Protein AF-A0A966PY04-F1 (afdb_monomer_lite)

Structure (mmCIF, N/CA/C/O backbone):
data_AF-A0A966PY04-F1
#
_entry.id   AF-A0A966PY04-F1
#
loop_
_atom_site.group_PDB
_atom_site.id
_atom_site.type_symbol
_atom_site.label_atom_id
_atom_site.label_alt_id
_atom_site.label_comp_id
_atom_site.label_asym_id
_atom_site.label_entity_id
_atom_site.label_seq_id
_atom_site.pdbx_PDB_ins_code
_atom_site.Cartn_x
_atom_site.Cartn_y
_atom_site.Cartn_z
_atom_site.occupancy
_atom_site.B_iso_or_equiv
_atom_site.auth_seq_id
_atom_site.auth_comp_id
_atom_site.auth_asym_id
_atom_site.auth_atom_id
_atom_site.pdbx_PDB_model_num
ATOM 1 N N . MET A 1 1 ? 11.948 17.236 -15.876 1.00 39.44 1 MET A N 1
ATOM 2 C CA . MET A 1 1 ? 11.134 17.222 -17.111 1.00 39.44 1 MET A CA 1
ATOM 3 C C . MET A 1 1 ? 10.947 15.767 -17.510 1.00 39.44 1 MET A C 1
ATOM 5 O O . MET A 1 1 ? 11.938 15.123 -17.824 1.00 39.44 1 MET A O 1
ATOM 9 N N . ASN A 1 2 ? 9.728 15.233 -17.388 1.00 50.47 2 ASN A N 1
ATOM 10 C CA . ASN A 1 2 ? 9.417 13.844 -17.742 1.00 50.47 2 ASN A CA 1
ATOM 11 C C . ASN A 1 2 ? 9.212 13.750 -19.253 1.00 50.47 2 ASN A C 1
ATOM 13 O O . ASN A 1 2 ? 8.195 14.208 -19.760 1.00 50.47 2 ASN A O 1
ATOM 17 N N . GLU A 1 3 ? 10.182 13.177 -19.963 1.00 50.03 3 GLU A N 1
ATOM 18 C CA . GLU A 1 3 ? 10.084 12.965 -21.415 1.00 50.03 3 GLU A CA 1
ATOM 19 C C . GLU A 1 3 ? 9.018 11.898 -21.759 1.00 50.03 3 GLU A C 1
ATOM 21 O O . GLU A 1 3 ? 8.447 11.926 -22.845 1.00 50.03 3 GLU A O 1
ATOM 26 N N . HIS A 1 4 ? 8.658 11.025 -20.803 1.00 55.06 4 HIS A N 1
ATOM 27 C CA . HIS A 1 4 ? 7.553 10.065 -20.907 1.00 55.06 4 HIS A CA 1
ATOM 28 C C . HIS A 1 4 ? 6.782 9.972 -19.581 1.00 55.06 4 HIS A C 1
ATOM 30 O O . HIS A 1 4 ? 7.388 9.849 -18.518 1.00 55.06 4 HIS A O 1
ATOM 36 N N . SER A 1 5 ? 5.448 10.025 -19.639 1.00 62.78 5 SER A N 1
ATOM 37 C CA . SER A 1 5 ? 4.548 9.992 -18.470 1.00 62.78 5 SER A CA 1
ATOM 38 C C . SER A 1 5 ? 4.598 8.667 -17.702 1.00 62.78 5 SER A C 1
ATOM 40 O O . SER A 1 5 ? 4.280 8.642 -16.519 1.00 62.78 5 SER A O 1
ATOM 42 N N . ASN A 1 6 ? 5.003 7.582 -18.372 1.00 82.50 6 ASN A N 1
ATOM 43 C CA . ASN A 1 6 ? 5.191 6.262 -17.783 1.00 82.50 6 ASN A CA 1
ATOM 44 C C . ASN A 1 6 ? 6.517 5.654 -18.291 1.00 82.50 6 ASN A C 1
ATOM 46 O O . ASN A 1 6 ? 6.585 5.187 -19.434 1.00 82.50 6 ASN A O 1
ATOM 50 N N . PRO A 1 7 ? 7.600 5.697 -17.492 1.00 87.38 7 PRO A N 1
ATOM 51 C CA . PRO A 1 7 ? 8.911 5.228 -17.927 1.00 87.38 7 PRO A CA 1
ATOM 52 C C . PRO A 1 7 ? 8.953 3.708 -18.141 1.00 87.38 7 PRO A C 1
ATOM 54 O O . PRO A 1 7 ? 9.731 3.247 -18.971 1.00 87.38 7 PRO A O 1
ATOM 57 N N . LEU A 1 8 ? 8.106 2.932 -17.457 1.00 89.69 8 LEU A N 1
ATOM 58 C CA . LEU A 1 8 ? 8.022 1.479 -17.641 1.00 89.69 8 LEU A CA 1
ATOM 59 C C . LEU A 1 8 ? 7.400 1.122 -18.997 1.00 89.69 8 LEU A C 1
ATOM 61 O O . LEU A 1 8 ? 7.977 0.321 -19.733 1.00 89.69 8 LEU A O 1
ATOM 65 N N . ASP A 1 9 ? 6.300 1.781 -19.375 1.00 90.00 9 ASP A N 1
ATOM 66 C CA . ASP A 1 9 ? 5.668 1.595 -20.693 1.00 90.00 9 ASP A CA 1
ATOM 67 C C . ASP A 1 9 ? 6.622 1.948 -21.834 1.00 90.00 9 ASP A C 1
ATOM 69 O O . ASP A 1 9 ? 6.638 1.297 -22.879 1.00 90.00 9 ASP A O 1
ATOM 73 N N . TYR A 1 10 ? 7.442 2.981 -21.640 1.00 88.69 10 TYR A N 1
ATOM 74 C CA . TYR A 1 10 ? 8.450 3.361 -22.620 1.00 88.69 10 TYR A CA 1
ATOM 75 C C . TYR A 1 10 ? 9.501 2.261 -22.819 1.00 88.69 10 TYR A C 1
ATOM 77 O O . TYR A 1 10 ? 9.818 1.924 -23.959 1.00 88.69 10 TYR A O 1
ATOM 85 N N . ILE A 1 11 ? 10.005 1.662 -21.734 1.00 91.31 11 ILE A N 1
ATOM 86 C CA . ILE A 1 11 ? 10.962 0.550 -21.823 1.00 91.31 11 ILE A CA 1
ATOM 87 C C . ILE A 1 11 ? 10.344 -0.655 -22.541 1.00 91.31 11 ILE A C 1
ATOM 89 O O . ILE A 1 11 ? 11.009 -1.240 -23.396 1.00 91.31 11 ILE A O 1
ATOM 93 N N . LEU A 1 12 ? 9.079 -0.982 -22.258 1.00 90.44 12 LEU A N 1
ATOM 94 C CA . LEU A 1 12 ? 8.367 -2.066 -22.942 1.00 90.44 12 LEU A CA 1
ATOM 95 C C . LEU A 1 12 ? 8.274 -1.818 -24.450 1.00 90.44 12 LEU A C 1
ATOM 97 O O . LEU A 1 12 ? 8.663 -2.681 -25.234 1.00 90.44 12 LEU A O 1
ATOM 101 N N . ARG A 1 13 ? 7.874 -0.610 -24.861 1.00 90.38 13 ARG A N 1
ATOM 102 C CA . ARG A 1 13 ? 7.836 -0.229 -26.282 1.00 90.38 13 ARG A CA 1
ATOM 103 C C . ARG A 1 13 ? 9.205 -0.326 -26.944 1.00 90.38 13 ARG A C 1
ATOM 105 O O . ARG A 1 13 ? 9.302 -0.795 -28.074 1.00 90.38 13 ARG A O 1
ATOM 112 N N . CYS A 1 14 ? 10.269 0.098 -26.258 1.00 90.50 14 CYS A N 1
ATOM 113 C CA . CYS A 1 14 ? 11.627 -0.050 -26.774 1.00 90.50 14 CYS A CA 1
ATOM 114 C C . CYS A 1 14 ? 11.977 -1.526 -27.013 1.00 90.50 14 CYS A C 1
ATOM 116 O O . CYS A 1 14 ? 12.505 -1.854 -28.073 1.00 90.50 14 CYS A O 1
ATOM 118 N N . SER A 1 15 ? 11.632 -2.420 -26.082 1.00 89.56 15 SER A N 1
ATOM 119 C CA . SER A 1 15 ? 11.833 -3.865 -26.248 1.00 89.56 15 SER A CA 1
ATOM 120 C C . SER A 1 15 ? 11.021 -4.451 -27.407 1.00 89.56 15 SER A C 1
ATOM 122 O O . SER A 1 15 ? 11.577 -5.201 -28.205 1.00 89.56 15 SER A O 1
ATOM 124 N N . GLU A 1 16 ? 9.746 -4.077 -27.546 1.00 92.56 16 GLU A N 1
ATOM 125 C CA . GLU A 1 16 ? 8.869 -4.524 -28.642 1.00 92.56 16 GLU A CA 1
ATOM 126 C C . GLU A 1 16 ? 9.376 -4.082 -30.021 1.00 92.56 16 GLU A C 1
AT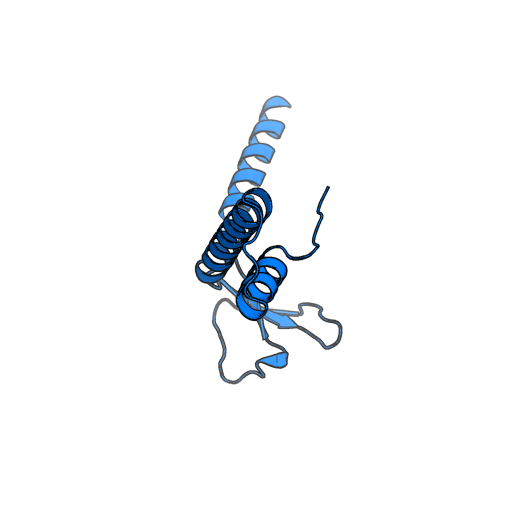OM 128 O O . GLU A 1 16 ? 9.268 -4.818 -30.998 1.00 92.56 16 GLU A O 1
ATOM 133 N N . GLN A 1 17 ? 9.950 -2.880 -30.100 1.00 93.31 17 GLN A N 1
ATOM 134 C CA . GLN A 1 17 ? 10.435 -2.283 -31.345 1.00 93.31 17 GLN A CA 1
ATOM 135 C C . GLN A 1 17 ? 11.907 -2.610 -31.646 1.00 93.31 17 GLN A C 1
ATOM 137 O O . GLN A 1 17 ? 12.436 -2.155 -32.659 1.00 93.31 17 GLN A O 1
ATOM 142 N N . GLY A 1 18 ? 12.593 -3.365 -30.777 1.00 92.56 18 GLY A N 1
ATOM 143 C CA . GLY A 1 18 ? 14.027 -3.648 -30.912 1.00 92.56 18 GLY A CA 1
ATOM 144 C C . GLY A 1 18 ? 14.923 -2.411 -3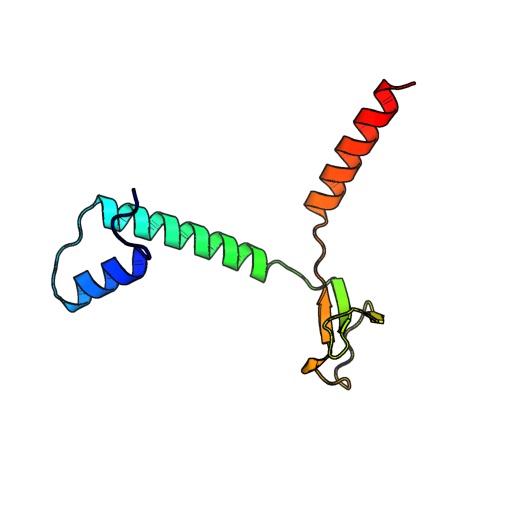0.753 1.00 92.56 18 GLY A C 1
ATOM 145 O O . GLY A 1 18 ? 16.049 -2.388 -31.248 1.00 92.56 18 GLY A O 1
ATOM 146 N N . ILE A 1 19 ? 14.430 -1.369 -30.081 1.00 92.38 19 ILE A N 1
ATOM 147 C CA . ILE A 1 19 ? 15.143 -0.115 -29.829 1.00 92.38 19 ILE A CA 1
ATOM 148 C C . ILE A 1 19 ? 15.909 -0.228 -28.511 1.00 92.38 19 ILE A C 1
ATOM 150 O O . ILE A 1 19 ? 15.363 -0.651 -27.493 1.00 92.38 19 ILE A O 1
ATOM 154 N N . VAL A 1 20 ? 17.165 0.223 -28.496 1.00 93.06 20 VAL A N 1
ATOM 155 C CA . VAL A 1 20 ? 17.935 0.347 -27.252 1.00 93.06 20 VAL A CA 1
ATOM 156 C C . VAL A 1 20 ? 17.521 1.639 -26.530 1.00 93.06 20 VAL A C 1
ATOM 158 O O . VAL A 1 20 ? 17.750 2.727 -27.066 1.00 93.06 20 VAL A O 1
ATOM 161 N N . PRO A 1 21 ? 16.915 1.565 -25.330 1.00 89.50 21 PRO A N 1
ATOM 162 C CA . PRO A 1 21 ? 16.508 2.754 -24.591 1.00 89.50 21 PRO A CA 1
ATOM 163 C C . PRO A 1 21 ? 17.723 3.533 -24.072 1.00 89.50 21 PRO A C 1
ATOM 165 O O . PRO A 1 21 ? 18.762 2.963 -23.731 1.00 89.50 21 PRO A O 1
ATOM 168 N N . LYS A 1 22 ? 17.578 4.858 -23.950 1.00 91.38 22 LYS A N 1
ATOM 169 C CA . LYS A 1 22 ? 18.594 5.712 -23.317 1.00 91.38 22 LYS A CA 1
ATOM 170 C C . LYS A 1 22 ? 18.790 5.307 -21.851 1.00 91.38 22 LYS A C 1
ATOM 172 O O . LYS A 1 22 ? 17.822 5.008 -21.152 1.00 91.38 22 LYS A O 1
ATOM 177 N N . LEU A 1 23 ? 20.025 5.414 -21.354 1.00 90.06 23 LEU A N 1
ATOM 178 C CA . LEU A 1 23 ? 20.366 5.102 -19.958 1.00 90.06 23 LEU A CA 1
ATOM 179 C C . LEU A 1 23 ? 19.491 5.861 -18.945 1.00 90.06 23 LEU A C 1
ATOM 181 O O . LEU A 1 23 ? 19.047 5.277 -17.961 1.00 90.06 23 LEU A O 1
ATOM 185 N N . PHE A 1 24 ? 19.204 7.137 -19.209 1.00 89.06 24 PHE A N 1
ATOM 186 C CA . PHE A 1 24 ? 18.338 7.958 -18.360 1.00 89.06 24 PHE A CA 1
ATOM 187 C C . PHE A 1 24 ? 16.923 7.369 -18.223 1.00 89.06 24 PHE A C 1
ATOM 189 O O . PHE A 1 24 ? 16.399 7.263 -17.118 1.00 89.06 24 PHE A O 1
ATOM 196 N N . SER A 1 25 ? 16.327 6.903 -19.326 1.00 89.12 25 SER A N 1
ATOM 197 C CA . SER A 1 25 ? 15.004 6.267 -19.310 1.00 89.12 25 SER A CA 1
ATOM 198 C C . SER A 1 25 ? 15.008 4.960 -18.513 1.00 89.12 25 SER A C 1
ATOM 200 O O . SER A 1 25 ? 14.058 4.682 -17.786 1.00 89.12 25 SER A O 1
ATOM 202 N N . VAL A 1 26 ? 16.095 4.185 -18.602 1.00 90.56 26 VAL A N 1
ATOM 203 C CA . VAL A 1 26 ? 16.273 2.947 -17.825 1.00 90.56 26 VAL A CA 1
ATOM 204 C C . VAL A 1 26 ? 16.378 3.243 -16.327 1.00 90.56 26 VAL A C 1
ATOM 206 O O . VAL A 1 26 ? 15.776 2.540 -15.518 1.00 90.56 26 VAL A O 1
ATOM 209 N N . GLN A 1 27 ? 17.114 4.287 -15.944 1.00 91.69 27 GLN A N 1
ATOM 210 C CA . GLN A 1 27 ? 17.236 4.702 -14.545 1.00 91.69 27 GLN A CA 1
ATOM 211 C C . GLN A 1 27 ? 15.887 5.161 -13.980 1.00 91.69 27 GLN A C 1
ATOM 213 O O . GLN A 1 27 ? 15.478 4.665 -12.934 1.00 91.69 27 GLN A O 1
ATOM 218 N N . ASN A 1 28 ? 15.138 5.983 -14.721 1.00 90.88 28 ASN A N 1
ATOM 219 C CA . ASN A 1 28 ? 13.795 6.403 -14.308 1.00 90.88 28 ASN A CA 1
ATOM 220 C C . ASN A 1 28 ? 12.840 5.213 -14.136 1.00 90.88 28 ASN A C 1
ATOM 222 O O . ASN A 1 28 ? 12.095 5.150 -13.162 1.00 90.88 28 ASN A O 1
ATOM 226 N N . ALA A 1 29 ? 12.872 4.247 -15.057 1.00 91.88 29 ALA A N 1
ATOM 227 C CA . ALA A 1 29 ? 12.062 3.035 -14.963 1.00 91.88 29 ALA A CA 1
ATOM 228 C C . ALA A 1 29 ? 12.433 2.184 -13.736 1.00 91.88 29 ALA A C 1
ATOM 230 O O . ALA A 1 29 ? 11.557 1.643 -13.062 1.00 91.88 29 ALA A O 1
ATOM 231 N N . LYS A 1 30 ? 13.728 2.086 -13.413 1.00 93.62 30 LYS A N 1
ATOM 232 C CA . LYS A 1 30 ? 14.214 1.388 -12.217 1.00 93.62 30 LYS A CA 1
ATOM 233 C C . LYS A 1 30 ? 13.729 2.058 -10.929 1.00 93.62 30 LYS A C 1
ATOM 235 O O . LYS A 1 30 ? 13.311 1.352 -10.011 1.00 93.62 30 LYS A O 1
ATOM 240 N N . ASP A 1 31 ? 13.799 3.382 -10.858 1.00 93.06 31 ASP A N 1
ATOM 241 C CA . ASP A 1 31 ? 13.371 4.135 -9.678 1.00 93.06 31 ASP A CA 1
ATOM 242 C C . ASP A 1 31 ? 11.854 4.038 -9.481 1.00 93.06 31 ASP A C 1
ATOM 244 O O . ASP A 1 31 ? 11.396 3.777 -8.368 1.00 93.06 31 ASP A O 1
ATOM 248 N N . GLU A 1 32 ? 11.080 4.118 -10.565 1.00 91.75 32 GLU A N 1
ATOM 249 C CA . GLU A 1 32 ? 9.630 3.912 -10.521 1.00 91.75 32 GLU A CA 1
ATOM 250 C C . GLU A 1 32 ? 9.268 2.484 -10.085 1.00 91.75 32 GLU A C 1
ATOM 252 O O . GLU A 1 32 ? 8.418 2.290 -9.216 1.00 91.75 32 GLU A O 1
ATOM 257 N N . LEU A 1 33 ? 9.967 1.467 -10.601 1.00 92.75 33 LEU A N 1
ATOM 258 C CA . LEU A 1 33 ? 9.777 0.081 -10.165 1.00 92.75 33 LEU A CA 1
ATOM 259 C C . LEU A 1 33 ? 10.077 -0.096 -8.671 1.00 92.75 33 LEU A C 1
ATOM 261 O O . LEU A 1 33 ? 9.378 -0.839 -7.981 1.00 92.75 33 LEU A O 1
ATOM 265 N N . LYS A 1 34 ? 11.123 0.562 -8.163 1.00 93.75 34 LYS A N 1
ATOM 266 C CA . LYS A 1 34 ? 11.453 0.540 -6.736 1.00 93.75 34 LYS A CA 1
ATOM 267 C C . LYS A 1 34 ? 10.339 1.190 -5.911 1.00 93.75 34 LYS A C 1
ATOM 269 O O . LYS A 1 34 ? 9.888 0.569 -4.952 1.00 93.75 34 LYS A O 1
ATOM 274 N N . ARG A 1 35 ? 9.856 2.366 -6.322 1.00 93.06 35 ARG A N 1
ATOM 275 C CA . ARG A 1 35 ? 8.745 3.080 -5.673 1.00 93.06 35 ARG A CA 1
ATOM 276 C C . ARG A 1 35 ? 7.488 2.211 -5.590 1.00 93.06 35 ARG A C 1
ATOM 278 O O . ARG A 1 35 ? 6.932 2.046 -4.511 1.00 93.06 35 ARG A O 1
ATOM 285 N N . LEU A 1 36 ? 7.088 1.592 -6.703 1.00 90.12 36 LEU A N 1
ATOM 286 C CA . LEU A 1 36 ? 5.921 0.704 -6.760 1.00 90.12 36 LEU A CA 1
ATOM 287 C C . LEU A 1 36 ? 6.083 -0.538 -5.873 1.00 90.12 36 LEU A C 1
ATOM 289 O O . LEU A 1 36 ? 5.126 -0.983 -5.245 1.00 90.12 36 LEU A O 1
ATOM 293 N N . ARG A 1 37 ? 7.292 -1.105 -5.785 1.00 89.38 37 ARG A N 1
ATOM 294 C CA . ARG A 1 37 ? 7.574 -2.229 -4.876 1.00 89.38 37 ARG A CA 1
ATOM 295 C C . ARG A 1 37 ? 7.469 -1.823 -3.412 1.00 89.38 37 ARG A C 1
ATOM 297 O O . ARG A 1 37 ? 6.939 -2.595 -2.621 1.00 89.38 37 ARG A O 1
ATOM 304 N N . GLU A 1 38 ? 7.972 -0.647 -3.053 1.00 89.44 38 GLU A N 1
ATOM 305 C CA . GLU A 1 38 ? 7.856 -0.104 -1.697 1.00 89.44 38 GLU A CA 1
ATOM 306 C C . GLU A 1 38 ? 6.391 0.173 -1.337 1.00 89.44 38 GLU A C 1
ATOM 308 O O . GLU A 1 38 ? 5.955 -0.166 -0.239 1.00 89.44 38 GLU A O 1
ATOM 313 N N . GLU A 1 39 ? 5.612 0.695 -2.284 1.00 87.25 39 GLU A N 1
ATOM 314 C CA . GLU A 1 39 ? 4.176 0.940 -2.146 1.00 87.25 39 GLU A CA 1
ATOM 315 C C . GLU A 1 39 ? 3.380 -0.367 -1.979 1.00 87.25 39 GLU A C 1
ATOM 317 O O . GLU A 1 39 ? 2.618 -0.515 -1.025 1.00 87.25 39 GLU A O 1
ATOM 322 N N . LEU A 1 40 ? 3.623 -1.378 -2.820 1.00 83.94 40 LEU A N 1
ATOM 323 C CA . LEU A 1 40 ? 3.027 -2.709 -2.652 1.00 83.94 40 LEU A CA 1
ATOM 324 C C . LEU A 1 40 ? 3.438 -3.361 -1.332 1.00 83.94 40 LEU A C 1
ATOM 326 O O . LEU A 1 40 ? 2.615 -3.983 -0.669 1.00 83.94 40 LEU A O 1
ATOM 330 N N . HIS A 1 41 ? 4.704 -3.228 -0.935 1.00 80.81 41 HIS A N 1
ATOM 331 C CA . HIS A 1 41 ? 5.174 -3.737 0.347 1.00 80.81 41 HIS A CA 1
ATOM 332 C C . HIS A 1 41 ? 4.467 -3.037 1.512 1.00 80.81 41 HIS A C 1
ATOM 334 O O . HIS A 1 41 ? 4.098 -3.696 2.480 1.00 80.81 41 HIS A O 1
ATOM 340 N N . TYR A 1 42 ? 4.239 -1.727 1.424 1.00 81.56 42 TYR A N 1
ATOM 341 C CA . TYR A 1 42 ? 3.445 -0.996 2.404 1.00 81.56 42 TYR A CA 1
ATOM 342 C C . TYR A 1 42 ? 2.025 -1.567 2.490 1.00 81.56 42 TYR A C 1
ATOM 344 O O . TYR A 1 42 ? 1.625 -1.999 3.569 1.00 81.56 42 TYR A O 1
ATOM 352 N N . TYR A 1 43 ? 1.312 -1.669 1.362 1.00 78.19 43 TYR A N 1
ATOM 353 C CA . TYR A 1 43 ? -0.060 -2.186 1.321 1.00 78.19 43 TYR A CA 1
ATOM 354 C C . TYR A 1 43 ? -0.173 -3.647 1.781 1.00 78.19 43 TYR A C 1
ATOM 356 O O . TYR A 1 43 ? -1.077 -3.972 2.544 1.00 78.19 43 TYR A O 1
ATOM 364 N N . ASN A 1 44 ? 0.767 -4.518 1.404 1.00 75.50 44 ASN A N 1
ATOM 365 C CA . ASN A 1 44 ? 0.780 -5.923 1.830 1.00 75.50 44 ASN A CA 1
ATOM 366 C C . ASN A 1 44 ? 1.027 -6.096 3.333 1.00 75.50 44 ASN A C 1
ATOM 368 O O . ASN A 1 44 ? 0.610 -7.094 3.914 1.00 75.50 44 ASN A O 1
ATOM 372 N N . ASN A 1 45 ? 1.705 -5.139 3.968 1.00 74.38 45 ASN A N 1
ATOM 373 C CA . ASN A 1 45 ? 1.919 -5.141 5.413 1.00 74.38 45 ASN A CA 1
ATOM 374 C C . ASN A 1 45 ? 0.799 -4.432 6.187 1.00 74.38 45 ASN A C 1
ATOM 376 O O . ASN A 1 45 ? 0.844 -4.389 7.420 1.00 74.38 45 ASN A O 1
ATOM 380 N N . LEU A 1 46 ? -0.210 -3.880 5.504 1.00 74.56 46 LEU A N 1
ATOM 381 C CA . LEU A 1 46 ? -1.390 -3.353 6.173 1.00 74.56 46 LEU A CA 1
ATOM 382 C C . LEU A 1 46 ? -2.256 -4.516 6.658 1.00 74.56 46 LEU A C 1
ATOM 384 O O . LEU A 1 46 ? -3.038 -5.110 5.921 1.00 74.56 46 LEU A O 1
ATOM 388 N N . GLN A 1 47 ? -2.143 -4.818 7.946 1.00 78.12 47 GLN A N 1
ATOM 389 C CA . GLN A 1 47 ? -3.087 -5.696 8.615 1.00 78.12 47 GLN A CA 1
ATOM 390 C C . GLN A 1 47 ? -4.363 -4.908 8.934 1.00 78.12 47 GLN A C 1
ATOM 392 O O . GLN A 1 47 ? -4.305 -3.865 9.596 1.00 78.12 47 GLN A O 1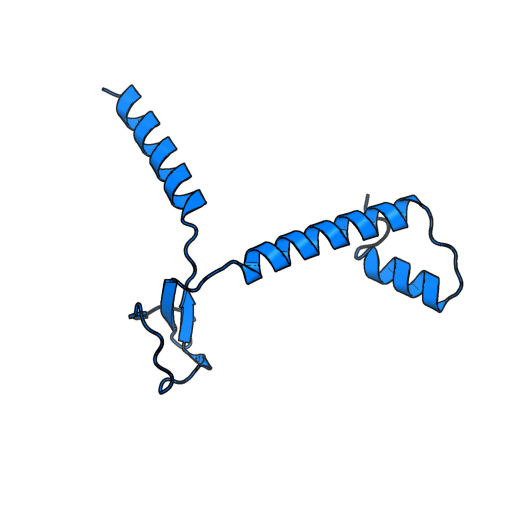
ATOM 397 N N . ALA A 1 48 ? -5.514 -5.401 8.469 1.00 83.19 48 ALA A N 1
ATOM 398 C CA . ALA A 1 48 ? -6.804 -4.853 8.870 1.00 83.19 48 ALA A CA 1
ATOM 399 C C . ALA A 1 48 ? -6.951 -4.985 10.393 1.00 83.19 48 ALA A C 1
ATOM 401 O O . ALA A 1 48 ? -6.771 -6.064 10.960 1.00 83.19 48 ALA A O 1
ATOM 402 N N . VAL A 1 49 ? -7.231 -3.868 11.059 1.00 87.00 49 VAL A N 1
ATOM 403 C CA . VAL A 1 49 ? -7.431 -3.808 12.516 1.00 87.00 49 VAL A CA 1
ATOM 404 C C . VAL A 1 49 ? -8.908 -3.793 12.894 1.00 87.00 49 VAL A C 1
ATOM 406 O O . VAL A 1 49 ? -9.256 -4.053 14.044 1.00 87.00 49 VAL A O 1
ATOM 409 N N . ALA A 1 50 ? -9.763 -3.445 11.937 1.00 89.88 50 ALA A N 1
ATOM 410 C CA . ALA A 1 50 ? -11.204 -3.381 12.078 1.00 89.88 50 ALA A CA 1
ATOM 411 C C . ALA A 1 50 ? -11.861 -3.464 10.693 1.00 89.88 50 ALA A C 1
ATOM 413 O O . ALA A 1 50 ? -11.197 -3.358 9.663 1.00 89.88 50 ALA A O 1
ATOM 414 N N . TRP A 1 51 ? -13.176 -3.613 10.693 1.00 91.69 51 TRP A N 1
ATOM 415 C CA . TRP A 1 51 ? -14.040 -3.629 9.527 1.00 91.69 51 TRP A CA 1
ATOM 416 C C . TRP A 1 51 ? -15.163 -2.631 9.755 1.00 91.69 51 TRP A C 1
ATOM 418 O O . TRP A 1 51 ? -15.733 -2.546 10.847 1.00 91.69 51 TRP A O 1
ATOM 428 N N . GLY A 1 52 ? -15.460 -1.851 8.728 1.00 92.88 52 GLY A N 1
ATOM 429 C CA . GLY A 1 52 ? -16.503 -0.846 8.753 1.00 92.88 52 GLY A CA 1
ATOM 430 C C . GLY A 1 52 ? -17.572 -1.130 7.714 1.00 92.88 52 GLY A C 1
ATOM 431 O O . GLY A 1 52 ? -17.266 -1.696 6.670 1.00 92.88 52 GLY A O 1
ATOM 432 N N . LYS A 1 53 ? -18.816 -0.724 7.973 1.00 93.19 53 LYS A N 1
ATOM 433 C CA . LYS A 1 53 ? -19.855 -0.735 6.934 1.00 93.19 53 LYS A CA 1
ATOM 434 C C . LYS A 1 53 ? -20.081 0.643 6.359 1.00 93.19 53 LYS A C 1
ATOM 436 O O . LYS A 1 53 ? -20.151 1.616 7.115 1.00 93.19 53 LYS A O 1
ATOM 441 N N . ILE A 1 54 ? -20.258 0.692 5.046 1.00 94.56 54 ILE A N 1
ATOM 442 C CA . ILE A 1 54 ? -20.540 1.910 4.295 1.00 94.56 54 ILE A CA 1
ATOM 443 C C . ILE A 1 54 ? -21.944 1.881 3.697 1.00 94.56 54 ILE A C 1
ATOM 445 O O . ILE A 1 54 ? -22.440 0.842 3.265 1.00 94.56 54 ILE A O 1
ATOM 449 N N . ASN A 1 55 ? -22.614 3.030 3.706 1.00 92.06 55 ASN A N 1
ATOM 450 C CA . ASN A 1 55 ? -23.881 3.199 3.000 1.00 92.06 55 ASN A CA 1
ATOM 451 C C . ASN A 1 55 ? -23.640 3.525 1.511 1.00 92.06 55 ASN A C 1
ATOM 453 O O . ASN A 1 55 ? -22.505 3.701 1.072 1.00 92.06 55 ASN A O 1
ATOM 457 N N . SER A 1 56 ? -24.716 3.679 0.734 1.00 92.31 56 SER A N 1
ATOM 458 C CA . SER A 1 56 ? -24.643 4.032 -0.695 1.00 92.31 56 SER A CA 1
ATOM 459 C C . SER A 1 56 ? -23.970 5.381 -0.987 1.00 92.31 56 SER A C 1
ATOM 461 O O . SER A 1 56 ? -23.579 5.635 -2.120 1.00 92.31 56 SER A O 1
ATOM 463 N N . HIS A 1 57 ? -23.842 6.253 0.017 1.00 92.44 57 HIS A N 1
ATOM 464 C CA . HIS A 1 57 ? -23.156 7.543 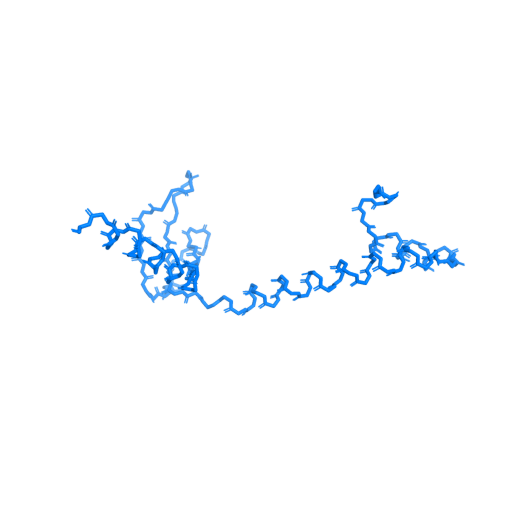-0.080 1.00 92.44 57 HIS A CA 1
ATOM 465 C C . HIS A 1 57 ? -21.679 7.455 0.351 1.00 92.44 57 HIS A C 1
ATOM 467 O O . HIS A 1 57 ? -21.007 8.481 0.431 1.00 92.44 57 HIS A O 1
ATOM 473 N N . GLY A 1 58 ? -21.174 6.257 0.671 1.00 88.94 58 GLY A N 1
ATOM 474 C CA . GLY A 1 58 ? -19.800 6.031 1.127 1.00 88.94 58 GLY A CA 1
ATOM 475 C C . GLY A 1 58 ? -19.540 6.427 2.584 1.00 88.94 58 GLY A C 1
ATOM 476 O O . GLY A 1 58 ? -18.388 6.498 3.004 1.00 88.94 58 GLY A O 1
ATOM 477 N N . GLN A 1 59 ? -20.582 6.702 3.373 1.00 92.19 59 GLN A N 1
ATOM 478 C CA . GLN A 1 59 ? -20.432 7.080 4.778 1.00 92.19 59 GLN A CA 1
ATOM 479 C C . GLN A 1 59 ? -20.390 5.844 5.675 1.00 92.19 59 GLN A C 1
ATOM 481 O O . GLN A 1 59 ? -21.192 4.921 5.516 1.00 92.19 59 GLN A O 1
ATOM 486 N N . LEU A 1 60 ? -19.489 5.873 6.656 1.00 92.44 60 LEU A N 1
ATOM 487 C CA . LEU A 1 60 ? -19.325 4.819 7.649 1.00 92.44 60 LEU A CA 1
ATOM 488 C C . LEU A 1 60 ? -20.462 4.853 8.683 1.00 92.44 60 LEU A C 1
ATOM 490 O O . LEU A 1 60 ? -20.741 5.916 9.238 1.00 92.44 60 LEU A O 1
ATOM 494 N N . TYR A 1 61 ? -21.082 3.710 8.981 1.00 91.94 61 TYR A N 1
ATOM 495 C CA . TYR A 1 61 ? -22.179 3.644 9.963 1.00 91.94 61 TYR A CA 1
ATOM 496 C C . TYR A 1 61 ? -22.096 2.480 10.964 1.00 91.94 61 TYR A C 1
ATOM 498 O O . TYR A 1 61 ? -22.837 2.470 11.944 1.00 91.94 61 TYR A O 1
ATOM 506 N N . ASP A 1 62 ? -21.212 1.503 10.748 1.00 91.31 62 ASP A N 1
ATOM 507 C CA . ASP A 1 62 ? -20.952 0.392 11.677 1.00 91.31 62 ASP A CA 1
ATOM 508 C C . ASP A 1 62 ? -19.442 0.128 11.716 1.00 91.31 62 ASP A C 1
ATOM 510 O O . ASP A 1 62 ? -18.759 0.314 10.707 1.00 91.31 62 ASP A O 1
ATOM 514 N N . LEU A 1 63 ? -18.935 -0.291 12.875 1.00 91.88 63 LEU A N 1
ATOM 515 C CA . LEU A 1 63 ? -17.519 -0.518 13.160 1.00 91.88 63 LEU A CA 1
ATOM 516 C C . LEU A 1 63 ? -17.358 -1.773 14.012 1.00 91.88 63 LEU A C 1
ATOM 518 O O . LEU A 1 63 ? -17.945 -1.883 15.088 1.00 91.88 63 LEU A O 1
ATOM 522 N N . ARG A 1 64 ? -16.534 -2.715 13.551 1.00 89.31 64 ARG A N 1
ATOM 523 C CA . ARG A 1 64 ? -16.301 -3.996 14.226 1.00 89.31 64 ARG A CA 1
ATOM 524 C C . ARG A 1 64 ? -14.830 -4.367 14.203 1.00 89.31 64 ARG A C 1
ATOM 526 O O . ARG A 1 64 ? -14.128 -4.102 13.239 1.00 89.31 64 ARG A O 1
ATOM 533 N N . THR A 1 65 ? -14.364 -5.019 15.258 1.00 88.88 65 THR A N 1
ATOM 534 C CA . THR A 1 65 ? -12.995 -5.554 15.349 1.00 88.88 65 THR A CA 1
ATOM 535 C C . THR A 1 65 ? -12.865 -6.956 14.768 1.00 88.88 65 THR A C 1
ATOM 537 O O . THR A 1 65 ? -11.774 -7.513 14.769 1.00 88.88 65 THR A O 1
ATOM 540 N N . THR A 1 66 ? -13.968 -7.544 14.313 1.00 86.50 66 THR A N 1
ATOM 541 C CA . THR A 1 66 ? -14.011 -8.870 13.707 1.00 86.50 66 THR A CA 1
ATOM 542 C C . THR A 1 66 ? -14.740 -8.806 12.379 1.00 86.50 66 THR A C 1
ATOM 544 O O . THR A 1 66 ? -15.752 -8.109 12.246 1.00 86.50 66 THR A O 1
ATOM 547 N N . ASP A 1 67 ? -14.222 -9.559 11.415 1.00 84.06 67 ASP A N 1
ATOM 548 C CA . ASP A 1 67 ? -14.882 -9.762 10.136 1.00 84.06 67 ASP A CA 1
ATOM 549 C C . ASP A 1 67 ? -16.110 -10.663 10.307 1.00 84.06 67 ASP A C 1
ATOM 551 O O . ASP A 1 67 ? -16.090 -11.621 11.089 1.00 84.06 67 ASP A O 1
ATOM 555 N N . ASN A 1 68 ? -17.186 -10.356 9.587 1.00 83.81 68 ASN A N 1
ATOM 556 C CA . ASN A 1 68 ? -18.379 -11.188 9.555 1.00 83.81 68 ASN A CA 1
ATOM 557 C C . ASN A 1 68 ? -18.614 -11.676 8.118 1.00 83.81 68 ASN A C 1
ATOM 559 O O . ASN A 1 68 ? -19.186 -10.923 7.329 1.00 83.81 68 ASN A O 1
ATOM 563 N N . PRO A 1 69 ? -18.285 -12.944 7.809 1.00 83.19 69 PRO A N 1
ATOM 564 C CA . PRO A 1 69 ? -18.334 -13.479 6.446 1.00 83.19 69 PRO A CA 1
ATOM 565 C C . PRO A 1 69 ? -19.760 -13.650 5.896 1.00 83.19 69 PRO A C 1
ATOM 567 O O . PRO A 1 69 ? -19.938 -14.047 4.752 1.00 83.19 69 PRO A O 1
ATOM 570 N N . TYR A 1 70 ? -20.793 -13.400 6.708 1.00 88.00 70 TYR A N 1
ATOM 571 C CA . TYR A 1 70 ? -22.198 -13.478 6.294 1.00 88.00 70 TYR A CA 1
ATOM 572 C C . TYR A 1 70 ? -22.775 -12.124 5.848 1.00 88.00 70 TYR A C 1
ATOM 574 O O . TYR A 1 70 ? -23.977 -12.017 5.604 1.00 88.00 70 TYR A O 1
ATOM 582 N N . ILE A 1 71 ? -21.960 -11.069 5.809 1.00 85.69 71 ILE A N 1
ATOM 583 C CA . ILE A 1 71 ? -22.365 -9.728 5.373 1.00 85.69 71 ILE A CA 1
ATOM 584 C C . ILE A 1 71 ? -21.957 -9.545 3.911 1.00 85.69 71 ILE A C 1
ATOM 586 O O . ILE A 1 71 ? -20.975 -10.124 3.473 1.00 85.69 71 ILE A O 1
ATOM 590 N N . ASN A 1 72 ? -22.722 -8.758 3.148 1.00 85.31 72 ASN A N 1
ATOM 591 C CA . ASN A 1 72 ? -22.341 -8.417 1.779 1.00 85.31 72 ASN A CA 1
ATOM 592 C C . ASN A 1 72 ? -20.988 -7.675 1.774 1.00 85.31 72 ASN A C 1
ATOM 594 O O . ASN A 1 72 ? -20.889 -6.576 2.322 1.00 85.31 72 ASN A O 1
ATOM 598 N N . ASP A 1 73 ? -19.985 -8.260 1.122 1.00 84.62 73 ASP A N 1
ATOM 599 C CA . ASP A 1 73 ? -18.635 -7.702 0.995 1.00 84.62 73 ASP A CA 1
ATOM 600 C C . ASP A 1 73 ? -18.621 -6.341 0.279 1.00 84.62 73 ASP A C 1
ATOM 602 O O . ASP A 1 73 ? -17.736 -5.526 0.520 1.00 84.62 73 ASP A O 1
ATOM 606 N N . GLU A 1 74 ? -19.632 -6.029 -0.539 1.00 88.31 74 GLU A N 1
ATOM 607 C CA . GLU A 1 74 ? -19.736 -4.737 -1.235 1.00 88.31 74 GLU A CA 1
ATOM 608 C C . GLU A 1 74 ? -19.955 -3.549 -0.287 1.00 88.31 74 GLU A C 1
ATOM 610 O O . GLU A 1 74 ? -19.659 -2.408 -0.642 1.00 88.31 74 GLU A O 1
ATOM 615 N N . ILE A 1 75 ? -20.493 -3.799 0.911 1.00 91.44 75 ILE A N 1
ATOM 616 C CA . ILE A 1 75 ? -20.753 -2.753 1.910 1.00 91.44 75 ILE A CA 1
ATOM 617 C C . ILE A 1 75 ? -19.746 -2.779 3.058 1.00 91.44 75 ILE A C 1
ATOM 619 O O . ILE A 1 75 ? -19.861 -1.952 3.963 1.00 91.44 75 ILE A O 1
ATOM 623 N N . VAL A 1 76 ? -18.797 -3.720 3.061 1.00 91.44 76 VAL A N 1
ATOM 624 C CA . VAL A 1 76 ? -17.802 -3.887 4.124 1.00 91.44 76 VAL A CA 1
ATOM 625 C C . VAL A 1 76 ? -16.444 -3.412 3.629 1.00 91.44 76 VAL A C 1
ATOM 627 O O . VAL A 1 76 ? -15.947 -3.845 2.597 1.00 91.44 76 VAL A O 1
ATOM 630 N N . VAL A 1 77 ? -15.814 -2.527 4.397 1.00 91.06 77 VAL A N 1
ATOM 631 C CA . VAL A 1 77 ? -14.477 -2.009 4.106 1.00 91.06 77 VAL A CA 1
ATOM 632 C C . VAL A 1 77 ? -13.508 -2.369 5.233 1.00 91.06 77 VAL A C 1
ATOM 634 O O . VAL A 1 77 ? -13.830 -2.151 6.408 1.00 91.06 77 VAL A O 1
ATOM 637 N N . PRO A 1 78 ? -12.315 -2.910 4.925 1.00 90.00 78 PRO A N 1
ATOM 638 C CA . PRO A 1 78 ? -11.278 -3.099 5.925 1.00 90.00 78 PRO A CA 1
ATOM 639 C C . PRO A 1 78 ? -10.714 -1.743 6.351 1.00 90.00 78 PRO A C 1
ATOM 641 O O . PRO A 1 78 ? -10.512 -0.835 5.543 1.00 90.00 78 PRO A O 1
ATOM 644 N N . LEU A 1 79 ? -10.438 -1.610 7.642 1.00 88.38 79 LEU A N 1
ATOM 645 C CA . LEU A 1 79 ? -9.839 -0.428 8.237 1.00 88.38 79 LEU A CA 1
ATOM 646 C C . LEU A 1 79 ? -8.435 -0.768 8.708 1.00 88.38 79 LEU A C 1
ATOM 648 O O . LEU A 1 79 ? -8.212 -1.744 9.428 1.00 88.38 79 LEU A O 1
ATOM 652 N N . TYR A 1 80 ? -7.487 0.073 8.323 1.00 87.25 80 TYR A N 1
ATOM 653 C CA . TYR A 1 80 ? -6.074 -0.105 8.620 1.00 87.25 80 TYR A CA 1
ATOM 654 C C . TYR A 1 80 ? -5.616 0.922 9.649 1.00 87.25 80 TYR A C 1
ATOM 656 O O . TYR A 1 80 ? -6.116 2.045 9.710 1.00 87.25 80 TYR A O 1
ATOM 664 N N . SER A 1 81 ? -4.650 0.536 10.475 1.00 81.50 81 SER A N 1
ATOM 665 C CA . SER A 1 81 ? -4.111 1.410 11.513 1.00 81.50 81 SER A CA 1
ATOM 666 C C . SER A 1 81 ? -2.833 2.095 11.036 1.00 81.50 81 SER A C 1
ATOM 668 O O . SER A 1 81 ? -1.810 1.432 10.868 1.00 81.50 81 SER A O 1
ATOM 670 N N . ASN A 1 82 ? -2.812 3.428 10.984 1.00 80.56 82 ASN A N 1
ATOM 671 C CA . ASN A 1 82 ? -1.584 4.211 10.798 1.00 80.56 82 ASN A CA 1
ATOM 672 C C . ASN A 1 82 ? -0.815 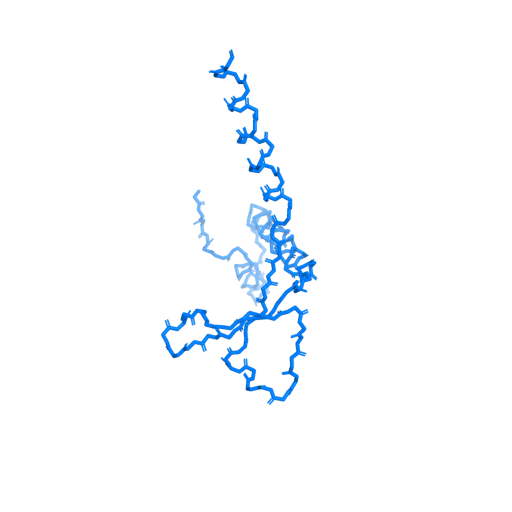4.403 12.126 1.00 80.56 82 ASN A C 1
ATOM 674 O O . ASN A 1 82 ? -0.413 5.506 12.493 1.00 80.56 82 ASN A O 1
ATOM 678 N N . ARG A 1 83 ? -0.603 3.318 12.889 1.00 74.31 83 ARG A N 1
ATOM 679 C CA . ARG A 1 83 ? -0.140 3.381 14.296 1.00 74.31 83 ARG A CA 1
ATOM 680 C C . ARG A 1 83 ? 1.128 4.218 14.475 1.00 74.31 83 ARG A C 1
ATOM 682 O O . ARG A 1 83 ? 1.259 4.904 15.486 1.00 74.31 83 ARG A O 1
ATOM 689 N N . SER A 1 84 ? 2.060 4.122 13.530 1.00 76.12 84 SER A N 1
ATOM 690 C CA . SER A 1 84 ? 3.314 4.881 13.536 1.00 76.12 84 SER A CA 1
ATOM 691 C C . SER A 1 84 ? 3.056 6.383 13.426 1.00 76.12 84 SER A C 1
ATOM 693 O O . SER A 1 84 ? 3.463 7.132 14.309 1.00 76.12 84 SER A O 1
ATOM 695 N N . GLU A 1 85 ? 2.286 6.810 12.423 1.00 80.00 85 GLU A N 1
ATOM 696 C CA . GLU A 1 85 ? 1.909 8.217 12.236 1.00 80.00 85 GLU A CA 1
ATOM 697 C C . GLU A 1 85 ? 1.113 8.758 13.425 1.00 80.00 85 GLU A C 1
ATOM 699 O O . GLU A 1 85 ? 1.375 9.861 13.903 1.00 80.00 85 GLU A O 1
ATOM 704 N N . PHE A 1 86 ? 0.180 7.962 13.952 1.00 79.06 86 PHE A N 1
ATOM 705 C CA . PHE A 1 86 ? -0.601 8.324 15.129 1.00 79.06 86 PHE A CA 1
ATOM 706 C C . PHE A 1 86 ? 0.302 8.559 16.350 1.00 79.06 86 PHE A C 1
ATOM 708 O O . PHE A 1 86 ? 0.191 9.582 17.026 1.00 79.06 86 PHE A O 1
ATOM 715 N N . LYS A 1 87 ? 1.251 7.653 16.624 1.00 79.81 87 LYS A N 1
ATOM 716 C CA . LYS A 1 87 ? 2.221 7.824 17.719 1.00 79.81 87 LYS A CA 1
ATOM 717 C C . LYS A 1 87 ? 3.086 9.069 17.531 1.00 79.81 87 LYS A C 1
ATOM 719 O O . LYS A 1 87 ? 3.321 9.791 18.504 1.00 79.81 87 LYS A O 1
ATOM 724 N N . ASP A 1 88 ? 3.538 9.332 16.310 1.00 84.38 88 ASP A N 1
ATOM 725 C CA . ASP A 1 88 ? 4.370 10.493 15.992 1.00 84.38 88 ASP A CA 1
ATOM 726 C C . ASP A 1 88 ? 3.603 11.806 16.168 1.00 84.38 88 ASP A C 1
ATOM 728 O O . ASP A 1 88 ? 4.125 12.754 16.766 1.00 84.38 88 ASP A O 1
ATOM 732 N N . PHE A 1 89 ? 2.349 11.852 15.711 1.00 83.12 89 PHE A N 1
ATOM 733 C CA . PHE A 1 89 ? 1.449 12.985 15.906 1.00 83.12 89 PHE A CA 1
ATOM 734 C C . PHE A 1 89 ? 1.273 13.304 17.395 1.00 83.12 89 PHE A C 1
ATOM 736 O O . PHE A 1 89 ? 1.549 14.426 17.822 1.00 83.12 89 PHE A O 1
ATOM 743 N N . TYR A 1 90 ? 0.906 12.311 18.212 1.00 81.06 90 TYR A N 1
ATOM 744 C CA . TYR A 1 90 ? 0.700 12.518 19.649 1.00 81.06 90 TYR A CA 1
ATOM 745 C C . TYR A 1 90 ? 1.987 12.879 20.392 1.00 81.06 90 TYR A C 1
ATOM 747 O O . TYR A 1 90 ? 1.963 13.700 21.311 1.00 81.06 90 TYR A O 1
ATOM 755 N N . SER A 1 91 ? 3.125 12.315 19.987 1.00 81.81 91 SER A N 1
ATOM 756 C CA . SER A 1 91 ? 4.425 12.649 20.577 1.00 81.81 91 SER A CA 1
ATOM 757 C C . SER A 1 91 ? 4.798 14.115 20.334 1.00 81.81 91 SER A C 1
ATOM 759 O O . SER A 1 91 ? 5.299 14.781 21.241 1.00 81.81 91 SER A O 1
ATOM 761 N N . LYS A 1 92 ? 4.513 14.646 19.137 1.00 85.06 92 LYS A N 1
ATOM 762 C CA . LYS A 1 92 ? 4.694 16.071 18.807 1.00 85.06 92 LYS A CA 1
ATOM 763 C C . LYS A 1 92 ? 3.683 16.953 19.543 1.00 85.06 92 LYS A C 1
ATOM 765 O O . LYS A 1 92 ? 4.072 17.947 20.151 1.00 85.06 92 LYS A O 1
ATOM 770 N N . PHE A 1 93 ? 2.412 16.555 19.556 1.00 79.75 93 PHE A N 1
ATOM 771 C CA . PHE A 1 93 ? 1.342 17.282 20.241 1.00 79.75 93 PHE A CA 1
ATOM 772 C C . PHE A 1 93 ? 1.617 17.434 21.745 1.00 79.75 93 PHE A C 1
ATOM 774 O O . PHE A 1 93 ? 1.455 18.514 22.310 1.00 79.75 93 PHE A O 1
ATOM 781 N N . ARG A 1 94 ? 2.104 16.375 22.404 1.00 71.44 94 ARG A N 1
ATOM 782 C CA . ARG A 1 94 ? 2.451 16.412 23.830 1.00 71.44 94 ARG A CA 1
ATOM 783 C C . ARG A 1 94 ? 3.646 17.324 24.120 1.00 71.44 94 ARG A C 1
ATOM 785 O O . ARG A 1 94 ? 3.598 18.061 25.096 1.00 71.44 94 ARG A O 1
ATOM 792 N N . LYS A 1 95 ? 4.688 17.317 23.279 1.00 69.81 95 LYS A N 1
ATOM 793 C CA . LYS A 1 95 ? 5.856 18.207 23.440 1.00 69.81 95 LYS A CA 1
ATOM 794 C C . LYS A 1 95 ? 5.478 19.688 23.355 1.00 69.81 95 LYS A C 1
ATOM 796 O O . LYS A 1 95 ? 5.986 20.483 24.135 1.00 69.81 95 LYS A O 1
ATOM 801 N N . ASN A 1 96 ? 4.562 20.045 22.459 1.00 68.00 96 ASN A N 1
ATOM 802 C CA . ASN A 1 96 ? 4.140 21.437 22.288 1.00 68.00 96 ASN A CA 1
ATOM 803 C C . ASN A 1 96 ? 3.326 21.964 23.479 1.00 68.00 96 ASN A C 1
ATOM 805 O O . ASN A 1 96 ? 3.460 23.130 23.826 1.00 68.00 96 ASN A O 1
ATOM 809 N N . ASN A 1 97 ? 2.538 21.110 24.137 1.00 60.59 97 ASN A N 1
ATOM 810 C CA . ASN A 1 97 ? 1.725 21.508 25.291 1.00 60.59 97 ASN A CA 1
ATOM 811 C C . ASN A 1 97 ? 2.503 21.576 26.618 1.00 60.59 97 ASN A C 1
ATOM 813 O O . ASN A 1 97 ? 2.039 22.224 27.546 1.00 60.59 97 ASN A O 1
ATOM 817 N N . VAL A 1 98 ? 3.675 20.937 26.721 1.00 58.56 98 VAL A N 1
ATOM 818 C CA . VAL A 1 98 ? 4.548 21.027 27.913 1.00 58.56 98 VAL A CA 1
ATOM 819 C C . VAL A 1 98 ? 5.395 22.309 27.907 1.00 58.56 98 VAL A C 1
ATOM 821 O O . VAL A 1 98 ? 5.789 22.783 28.960 1.00 58.56 98 VAL A O 1
ATOM 824 N N . ASN A 1 99 ? 5.637 22.912 26.740 1.00 54.69 99 ASN A N 1
ATOM 825 C CA . ASN A 1 99 ? 6.396 24.166 26.615 1.00 54.69 99 ASN A CA 1
ATOM 826 C C . ASN A 1 99 ? 5.538 25.433 26.823 1.00 54.69 99 ASN A C 1
ATOM 828 O O . ASN A 1 99 ? 6.017 26.541 26.591 1.00 54.69 99 ASN A O 1
ATOM 832 N N . LEU A 1 100 ? 4.266 25.271 27.199 1.00 53.62 100 LEU A N 1
ATOM 833 C CA . LEU A 1 100 ? 3.293 26.349 27.427 1.00 53.62 100 LEU A CA 1
ATOM 834 C C . LEU A 1 100 ? 2.867 26.464 28.907 1.00 53.62 100 LEU A C 1
ATOM 836 O O . LEU A 1 100 ? 1.973 27.248 29.221 1.00 53.62 100 LEU A O 1
ATOM 840 N N . SER A 1 101 ? 3.500 25.693 29.797 1.00 44.59 101 SER A N 1
ATOM 841 C CA . SER A 1 101 ? 3.308 25.674 31.256 1.00 44.59 101 SER A CA 1
ATOM 842 C C . SER A 1 101 ? 4.626 25.939 31.964 1.00 44.59 101 SER A C 1
ATOM 844 O O . SER A 1 101 ? 4.616 26.690 32.959 1.00 44.59 101 SER A O 1
#

Foldseek 3Di:
DDPDPQLLVVVVVCVVVVHDDDPVSVVVNVVVVVVVVVVVVVVVPFDQQWKFFADPVRDTDDIGRDDDPPDPPVGIDGDGDPPVVVVVVVVVVVVVVVVVD

Radius of gyration: 22.23 Å; chains: 1; bounding box: 45×40×63 Å

pLDDT: mean 83.57, std 11.86, range [39.44, 94.56]

Secondary structure (DSSP, 8-state):
--SSS-HHHHHHHHHHTT----HHHHHHHHHHHHHHHHHHHHHHT--EEEEEEE-TTS-EEEEESS--TTS-GGGEEEEE--HHHHHHHHHHHHHHHHTT-

Sequence (101 aa):
MNEHSNPLDYILRCSEQGIVPKLFSVQNAKDELKRLREELHYYNNLQAVAWGKINSHGQLYDLRTTDNPYINDEIVVPLYSNRSEFKDFYSKFRKNNVN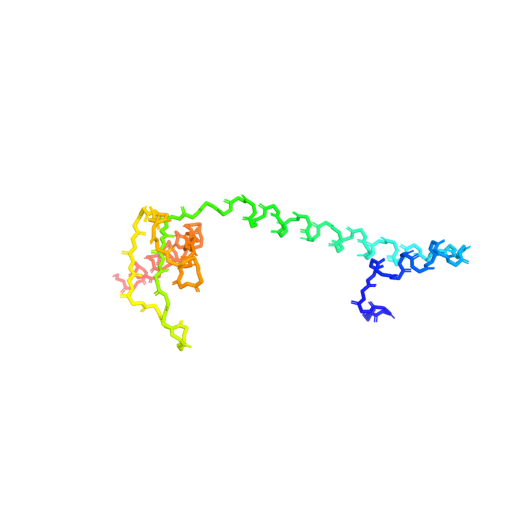LS